Protein AF-0000000074483061 (afdb_homodimer)

Nearest PDB structures (foldseek):
  6bgn-assembly4_D  TM=9.525E-01  e=1.654E-06  Pseudomonas putida
  2fm7-assembly1_A  TM=9.275E-01  e=1.654E-06  Pseudomonas putida
  8t9o-assembly2_J  TM=9.574E-01  e=6.100E-06  Herbaspirillum
  8t9o-assembly1_A  TM=9.144E-01  e=4.964E-06  Herbaspirillum
  4fdx-assembly1_B  TM=9.392E-01  e=8.600E-06  Methylibium petroleiphilum PM1

Sequence (136 aa):
MPIVQVQLFGSLTVEQKEALIKETSDAVARVLHAPLNTIRVLIQEMPAENWGIAGESAQKKLGQAPGKMPIVQVQLFGSLTVEQKEALIKETSDAVARVLHAPLNTIRVLIQEMPAENWGIAGESAQKKLGQAPGK

Organism: Parageobacillus thermoglucosidasius (NCBI:txid1426)

Foldseek 3Di:
DDEAEAEDEDDDDPVRVVCCLVVVLVVVCVVVVDDSVVYHYHYDYDHQQPDDDPHHGNCVVVVPPPPD/DDEAEAEDEDDDDPVVVVVCLVVVLVVVCVVVVHDSVVYHYHYDYDHQQPDDDPHHGNCVVVVVPPPD

pLDDT: mean 92.06, std 13.34, range [34.94, 98.81]

Radius of gyration: 16.8 Å; Cα contacts (8 Å, |Δi|>4): 230; chains: 2; bounding box: 28×52×35 Å

InterPro domains:
  IPR004370 4-oxalocrotonate tautomerase-like domain [PF01361] (2-59)
  IPR014347 Tautomerase/MIF superfamily [G3DSA:3.30.429.10] (1-65)
  IPR014347 Tautomerase/MIF superfamily [SSF55331] (2-59)
  IPR018191 4-oxalocrotonate tautomerase [TIGR00013] (1-60)
  IPR018191 4-oxalocrotonate tautomerase [cd00491] (2-58)

Secondary structure (DSSP, 8-state):
--EEEEEEES---HHHHHHHHHHHHHHHHHHHT--GGG-EEEEEEEPGGG-EETTEEHHHHHT-----/--EEEEEEES---HHHHHHHHHHHHHHHHHHHT--GGG-EEEEEEEPGGG-EETTEEHHHHHT-----

Structure (mmCIF, N/CA/C/O backbone):
data_AF-0000000074483061-model_v1
#
loop_
_entity.id
_entity.type
_entity.pdbx_description
1 polymer Tautomerase
#
loop_
_atom_site.group_PDB
_atom_site.id
_atom_site.type_symbol
_atom_site.label_atom_id
_atom_site.label_alt_id
_atom_site.label_comp_id
_atom_site.label_asym_id
_atom_site.label_entity_id
_atom_site.label_seq_id
_atom_site.pdbx_PDB_ins_code
_atom_site.Cartn_x
_atom_site.Cartn_y
_atom_site.Cartn_z
_atom_site.occupancy
_atom_site.B_iso_or_equiv
_atom_site.auth_seq_id
_atom_site.auth_comp_id
_atom_site.auth_asym_id
_atom_site.auth_atom_id
_atom_site.pdbx_PDB_model_num
ATOM 1 N N . MET A 1 1 ? -3.594 11.172 6.359 1 82.5 1 MET A N 1
ATOM 2 C CA . MET A 1 1 ? -4.488 10.398 5.504 1 82.5 1 MET A CA 1
ATOM 3 C C . MET A 1 1 ? -3.699 9.625 4.449 1 82.5 1 MET A C 1
ATOM 5 O O . MET A 1 1 ? -3.281 10.203 3.439 1 82.5 1 MET A O 1
ATOM 9 N N . PRO A 1 2 ? -3.414 8.438 4.77 1 96.56 2 PRO A N 1
ATOM 10 C CA . PRO A 1 2 ? -2.633 7.656 3.807 1 96.56 2 PRO A CA 1
ATOM 11 C C . PRO A 1 2 ? -3.498 6.719 2.965 1 96.56 2 PRO A C 1
ATOM 13 O O . PRO A 1 2 ? -4.543 6.258 3.428 1 96.56 2 PRO A O 1
ATOM 16 N N . ILE A 1 3 ? -3.09 6.605 1.735 1 98 3 ILE A N 1
ATOM 17 C CA . ILE A 1 3 ? -3.668 5.594 0.859 1 98 3 ILE A CA 1
ATOM 18 C C . ILE A 1 3 ? -2.656 4.473 0.631 1 98 3 ILE A C 1
ATOM 20 O O . ILE A 1 3 ? -1.502 4.73 0.279 1 98 3 ILE A O 1
ATOM 24 N N . VAL A 1 4 ? -3.051 3.256 0.852 1 98.81 4 VAL A N 1
ATOM 25 C CA . VAL A 1 4 ? -2.24 2.068 0.609 1 98.81 4 VAL A CA 1
ATOM 26 C C . VAL A 1 4 ? -2.857 1.24 -0.515 1 98.81 4 VAL A C 1
ATOM 28 O O . VAL A 1 4 ? -3.963 0.711 -0.369 1 98.81 4 VAL A O 1
ATOM 31 N N . GLN A 1 5 ? -2.098 1.105 -1.575 1 98.75 5 GLN A N 1
ATOM 32 C CA . GLN A 1 5 ? -2.543 0.253 -2.672 1 98.75 5 GLN A CA 1
ATOM 33 C C . GLN A 1 5 ? -1.735 -1.04 -2.729 1 98.75 5 GLN A C 1
ATOM 35 O O . GLN A 1 5 ? -0.504 -1.007 -2.771 1 98.75 5 GLN A O 1
ATOM 40 N N . VAL A 1 6 ? -2.455 -2.09 -2.76 1 98.75 6 VAL A N 1
ATOM 41 C CA . VAL A 1 6 ? -1.815 -3.396 -2.863 1 98.75 6 VAL A CA 1
ATOM 42 C C . VAL A 1 6 ? -2.146 -4.031 -4.211 1 98.75 6 VAL A C 1
ATOM 44 O O . VAL A 1 6 ? -3.314 -4.285 -4.516 1 98.75 6 VAL A O 1
ATOM 47 N N . GLN A 1 7 ? -1.102 -4.273 -4.973 1 98.25 7 GLN A N 1
ATOM 48 C CA . GLN A 1 7 ? -1.25 -4.984 -6.238 1 98.25 7 GLN A CA 1
ATOM 49 C C . GLN A 1 7 ? -0.618 -6.371 -6.168 1 98.25 7 GLN A C 1
ATOM 51 O O . GLN A 1 7 ? 0.491 -6.531 -5.652 1 98.25 7 GLN A O 1
ATOM 56 N N . LEU A 1 8 ? -1.339 -7.234 -6.711 1 96.69 8 LEU A N 1
ATOM 57 C CA . LEU A 1 8 ? -0.87 -8.617 -6.75 1 96.69 8 LEU A CA 1
ATOM 58 C C . LEU A 1 8 ? -1.539 -9.383 -7.887 1 96.69 8 LEU A C 1
ATOM 60 O O . LEU A 1 8 ? -2.545 -8.938 -8.438 1 96.69 8 LEU A O 1
ATOM 64 N N . PHE A 1 9 ? -0.927 -10.445 -8.203 1 93.19 9 PHE A N 1
ATOM 65 C CA . PHE A 1 9 ? -1.622 -11.289 -9.172 1 93.19 9 PHE A CA 1
ATOM 66 C C . PHE A 1 9 ? -2.268 -12.484 -8.477 1 93.19 9 PHE A C 1
ATOM 68 O O . PHE A 1 9 ? -1.84 -12.883 -7.398 1 93.19 9 PHE A O 1
ATOM 75 N N . GLY A 1 10 ? -3.328 -12.969 -9.133 1 90.81 10 GLY A N 1
ATOM 76 C CA . GLY A 1 10 ? -4.133 -14.039 -8.562 1 90.81 10 GLY A CA 1
ATOM 77 C C . GLY A 1 10 ? -5.367 -13.531 -7.836 1 90.81 10 GLY A C 1
ATOM 78 O O . GLY A 1 10 ? -5.703 -12.344 -7.926 1 90.81 10 GLY A O 1
ATOM 79 N N . SER A 1 11 ? -5.98 -14.523 -7.125 1 94.69 11 SER A N 1
ATOM 80 C CA . SER A 1 11 ? -7.227 -14.188 -6.445 1 94.69 11 SER A CA 1
ATOM 81 C C . SER A 1 11 ? -7.109 -14.398 -4.938 1 94.69 11 SER A C 1
ATOM 83 O O . SER A 1 11 ? -6.469 -15.352 -4.488 1 94.69 11 SER A O 1
ATOM 85 N N . LEU A 1 12 ? -7.727 -13.461 -4.301 1 96.56 12 LEU A N 1
ATOM 86 C CA . LEU A 1 12 ? -7.746 -13.547 -2.844 1 96.56 12 LEU A CA 1
ATOM 87 C C . LEU A 1 12 ? -9.133 -13.938 -2.34 1 96.56 12 LEU A C 1
ATOM 89 O O . LEU A 1 12 ? -10.141 -13.602 -2.963 1 96.56 12 LEU A O 1
ATOM 93 N N . THR A 1 13 ? -9.102 -14.648 -1.207 1 97.56 13 THR A N 1
ATOM 94 C CA . THR A 1 13 ? -10.375 -14.852 -0.528 1 97.56 13 THR A CA 1
ATOM 95 C C . THR A 1 13 ? -10.828 -13.57 0.175 1 97.56 13 THR A C 1
ATOM 97 O O . THR A 1 13 ? -10.031 -12.656 0.382 1 97.56 13 THR A O 1
ATOM 100 N N . VAL A 1 14 ? -12.078 -13.555 0.521 1 98.06 14 VAL A N 1
ATOM 101 C CA . VAL A 1 14 ? -12.609 -12.414 1.262 1 98.06 14 VAL A CA 1
ATOM 102 C C . VAL A 1 14 ? -11.859 -12.266 2.584 1 98.06 14 VAL A C 1
ATOM 104 O O . VAL A 1 14 ? -11.539 -11.148 3.004 1 98.06 14 VAL A O 1
ATOM 107 N N . GLU A 1 15 ? -11.562 -13.367 3.168 1 98.19 15 GLU A N 1
ATOM 108 C CA . GLU A 1 15 ? -10.844 -13.359 4.438 1 98.19 15 GLU A CA 1
ATOM 109 C C . GLU A 1 15 ? -9.438 -12.773 4.273 1 98.19 15 GLU A C 1
ATOM 111 O O . GLU A 1 15 ? -8.977 -12.008 5.125 1 98.19 15 GLU A O 1
ATOM 116 N N . GLN A 1 16 ? -8.789 -13.133 3.256 1 98.12 16 GLN A N 1
ATOM 117 C CA . GLN A 1 16 ? -7.457 -12.602 2.982 1 98.12 16 GLN A CA 1
ATOM 118 C C . GLN A 1 16 ? -7.504 -11.102 2.738 1 98.12 16 GLN A C 1
ATOM 120 O O . GLN A 1 16 ? -6.641 -10.359 3.219 1 98.12 16 GLN A O 1
ATOM 125 N N . LYS A 1 17 ? -8.508 -10.672 1.981 1 98.56 17 LYS A N 1
ATOM 126 C CA . LYS A 1 17 ? -8.656 -9.25 1.707 1 98.56 17 LYS A CA 1
ATOM 127 C C . LYS A 1 17 ? -8.891 -8.461 2.994 1 98.56 17 LYS A C 1
ATOM 129 O O . LYS A 1 17 ? -8.242 -7.434 3.221 1 98.56 17 LYS A O 1
ATOM 134 N N . GLU A 1 18 ? -9.75 -8.961 3.795 1 98.75 18 GLU A N 1
ATOM 135 C CA . GLU A 1 18 ? -10.047 -8.297 5.062 1 98.75 18 GLU A CA 1
ATOM 136 C C . GLU A 1 18 ? -8.82 -8.258 5.961 1 98.75 18 GLU A C 1
ATOM 138 O O . GLU A 1 18 ? -8.555 -7.238 6.609 1 98.75 18 GLU A O 1
ATOM 143 N N . ALA A 1 19 ? -8.094 -9.312 5.934 1 98.75 19 ALA A N 1
ATOM 144 C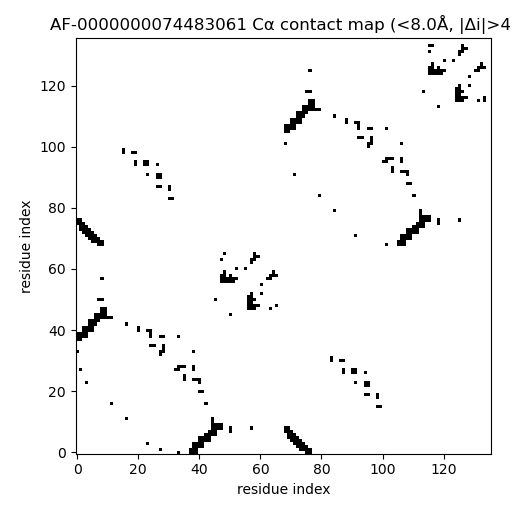 CA . ALA A 1 19 ? -6.875 -9.367 6.738 1 98.75 19 ALA A CA 1
ATOM 145 C C . ALA A 1 19 ? -5.828 -8.391 6.211 1 98.75 19 ALA A C 1
ATOM 147 O O . ALA A 1 19 ? -5.145 -7.727 6.992 1 98.75 19 ALA A O 1
ATOM 148 N N . LEU A 1 20 ? -5.711 -8.312 4.922 1 98.69 20 LEU A N 1
ATOM 149 C CA . LEU A 1 20 ? -4.789 -7.352 4.324 1 98.69 20 LEU A CA 1
ATOM 150 C C . LEU A 1 20 ? -5.152 -5.926 4.719 1 98.69 20 LEU A C 1
ATOM 152 O O . LEU A 1 20 ? -4.281 -5.148 5.117 1 98.69 20 LEU A O 1
ATOM 156 N N . ILE A 1 21 ? -6.406 -5.637 4.562 1 98.81 21 ILE A N 1
ATOM 157 C CA . ILE A 1 21 ? -6.883 -4.297 4.883 1 98.81 21 ILE A CA 1
ATOM 158 C C . ILE A 1 21 ? -6.594 -3.984 6.352 1 98.81 21 ILE A C 1
ATOM 160 O O . ILE A 1 21 ? -6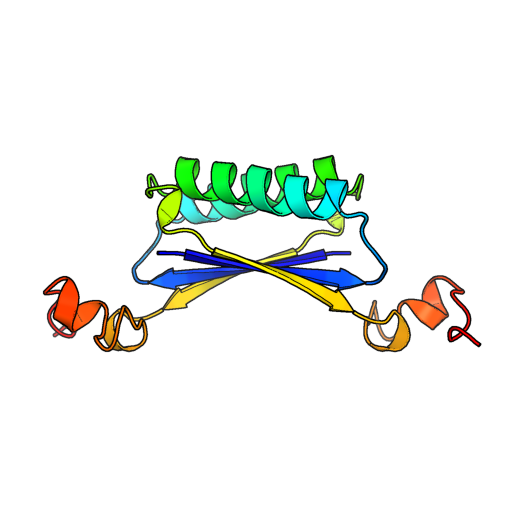.016 -2.941 6.668 1 98.81 21 ILE A O 1
ATOM 164 N N . LYS A 1 22 ? -6.871 -4.883 7.219 1 98.81 22 LYS A N 1
ATOM 165 C CA . LYS A 1 22 ? -6.703 -4.668 8.656 1 98.81 22 LYS A CA 1
ATOM 166 C C . LYS A 1 22 ? -5.227 -4.547 9.023 1 98.81 22 LYS A C 1
ATOM 168 O O . LYS A 1 22 ? -4.812 -3.562 9.633 1 98.81 22 LYS A O 1
ATOM 173 N N . GLU A 1 23 ? -4.48 -5.488 8.664 1 98.69 23 GLU A N 1
ATOM 174 C CA . GLU A 1 23 ? -3.102 -5.566 9.133 1 98.69 23 GLU A CA 1
ATOM 175 C C . GLU A 1 23 ? -2.25 -4.449 8.547 1 98.69 23 GLU A C 1
ATOM 177 O O . GLU A 1 23 ? -1.362 -3.918 9.211 1 98.69 23 GLU A O 1
ATOM 182 N N . THR A 1 24 ? -2.521 -4.09 7.312 1 98.69 24 THR A N 1
ATOM 183 C CA . THR A 1 24 ? -1.781 -2.98 6.719 1 98.69 24 THR A CA 1
ATOM 184 C C . THR A 1 24 ? -2.209 -1.651 7.332 1 98.69 24 THR A C 1
ATOM 186 O O . THR A 1 24 ? -1.372 -0.787 7.598 1 98.69 24 THR A O 1
ATOM 189 N N . SER A 1 25 ? -3.488 -1.505 7.535 1 98.81 25 SER A N 1
ATOM 190 C CA . SER A 1 25 ? -3.973 -0.3 8.203 1 98.81 25 SER A CA 1
ATOM 191 C C . SER A 1 25 ? -3.342 -0.141 9.578 1 98.81 25 SER A C 1
ATOM 193 O O . SER A 1 25 ? -2.889 0.947 9.938 1 98.81 25 SER A O 1
ATOM 195 N N . ASP A 1 26 ? -3.289 -1.235 10.32 1 98.56 26 ASP A N 1
ATOM 196 C CA . ASP A 1 26 ? -2.709 -1.213 11.656 1 98.56 26 ASP A CA 1
ATOM 197 C C . ASP A 1 26 ? -1.237 -0.811 11.609 1 98.56 26 ASP A C 1
ATOM 199 O O . ASP A 1 26 ? -0.784 -0.003 12.43 1 98.56 26 ASP A O 1
ATOM 203 N N . ALA A 1 27 ? -0.544 -1.4 10.727 1 98.31 27 ALA A N 1
ATOM 204 C CA . ALA A 1 27 ? 0.878 -1.102 10.586 1 98.31 27 ALA A CA 1
ATOM 205 C C . ALA A 1 27 ? 1.101 0.375 10.273 1 98.31 27 ALA A C 1
ATOM 207 O O . ALA A 1 27 ? 1.928 1.034 10.906 1 98.31 27 ALA A O 1
ATOM 208 N N . VAL A 1 28 ? 0.339 0.935 9.305 1 98.38 28 VAL A N 1
ATOM 209 C CA . VAL A 1 28 ? 0.488 2.322 8.875 1 98.38 28 VAL A CA 1
ATOM 210 C C . VAL A 1 28 ? 0.101 3.26 10.016 1 98.38 28 VAL A C 1
ATOM 212 O O . VAL A 1 28 ? 0.802 4.234 10.297 1 98.38 28 VAL A O 1
ATOM 215 N N . ALA A 1 29 ? -0.934 2.928 10.672 1 98.25 29 ALA A N 1
ATOM 216 C CA . ALA A 1 29 ? -1.389 3.748 11.797 1 98.25 29 ALA A CA 1
ATOM 217 C C . ALA A 1 29 ? -0.331 3.814 12.891 1 98.25 29 ALA A C 1
ATOM 219 O O . ALA A 1 29 ? -0.056 4.887 13.43 1 98.25 29 ALA A O 1
ATOM 220 N N . ARG A 1 30 ? 0.202 2.695 13.164 1 97.25 30 ARG A N 1
ATOM 221 C CA . ARG A 1 30 ? 1.197 2.602 14.227 1 97.25 30 ARG A CA 1
ATOM 222 C C . ARG A 1 30 ? 2.443 3.412 13.883 1 97.25 30 ARG A C 1
ATOM 224 O O . ARG A 1 30 ? 2.934 4.188 14.703 1 97.25 30 ARG A O 1
ATOM 231 N N . VAL A 1 31 ? 2.918 3.301 12.719 1 97.69 31 VAL A N 1
ATOM 232 C CA . VAL A 1 31 ? 4.176 3.926 12.328 1 97.69 31 VAL A CA 1
ATOM 233 C C . VAL A 1 31 ? 3.99 5.438 12.227 1 97.69 31 VAL A C 1
ATOM 235 O O . VAL A 1 31 ? 4.859 6.207 12.648 1 97.69 31 VAL A O 1
ATOM 238 N N . LEU A 1 32 ? 2.895 5.84 11.688 1 96.75 32 LEU A N 1
ATOM 239 C CA . LEU A 1 32 ? 2.703 7.254 11.391 1 96.75 32 LEU A CA 1
ATOM 240 C C . LEU A 1 32 ? 1.941 7.945 12.516 1 96.75 32 LEU A C 1
ATOM 242 O O . LEU A 1 32 ? 1.745 9.164 12.484 1 96.75 32 LEU A O 1
ATOM 246 N N . HIS A 1 33 ? 1.497 7.125 13.438 1 96.62 33 HIS A N 1
ATOM 247 C C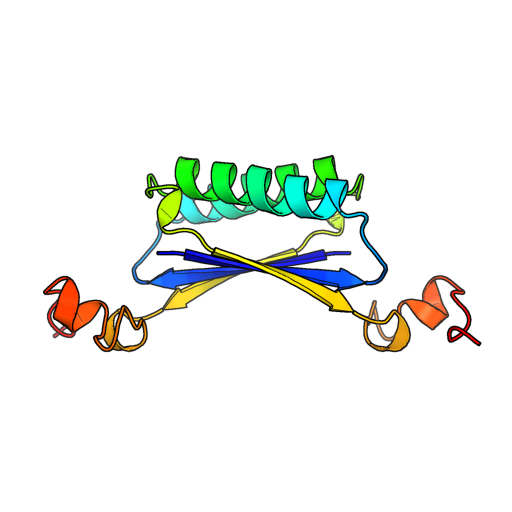A . HIS A 1 33 ? 0.643 7.656 14.492 1 96.62 33 HIS A CA 1
ATOM 248 C C . HIS A 1 33 ? -0.58 8.359 13.906 1 96.62 33 HIS A C 1
ATOM 250 O O . HIS A 1 33 ? -0.932 9.461 14.336 1 96.62 33 HIS A O 1
ATOM 256 N N . ALA A 1 34 ? -1.102 7.805 12.961 1 95.38 34 ALA A N 1
ATOM 257 C CA . ALA A 1 34 ? -2.281 8.32 12.273 1 95.38 34 ALA A CA 1
ATOM 258 C C . ALA A 1 34 ? -3.543 7.586 12.719 1 95.38 34 ALA A C 1
ATOM 260 O O . ALA A 1 34 ? -3.508 6.383 12.984 1 95.38 34 ALA A O 1
ATOM 261 N N . PRO A 1 35 ? -4.68 8.344 12.758 1 96.25 35 PRO A N 1
ATOM 262 C CA . PRO A 1 35 ? -5.934 7.664 13.086 1 96.25 35 PRO A CA 1
ATOM 263 C C . PRO A 1 35 ? -6.312 6.594 12.062 1 96.25 35 PRO A C 1
ATOM 265 O O . PRO A 1 35 ? -6.234 6.836 10.852 1 96.25 35 PRO A O 1
ATOM 268 N N . LEU A 1 36 ? -6.758 5.465 12.562 1 97.31 36 LEU A N 1
ATOM 269 C CA . LEU A 1 36 ? -7.094 4.316 11.727 1 97.31 36 LEU A CA 1
ATOM 270 C C . LEU A 1 36 ? -8.156 4.688 10.695 1 97.31 36 LEU A C 1
ATOM 272 O O . LEU A 1 36 ? -8.109 4.219 9.555 1 97.31 36 LEU A O 1
ATOM 276 N N . ASN A 1 37 ? -9.016 5.512 11.109 1 96.12 37 ASN A N 1
ATOM 277 C CA . ASN A 1 37 ? -10.172 5.809 10.258 1 96.12 37 ASN A CA 1
ATOM 278 C C . ASN A 1 37 ? -9.789 6.711 9.094 1 96.12 37 ASN A C 1
ATOM 280 O O . ASN A 1 37 ? -10.617 6.98 8.219 1 96.12 37 ASN A O 1
ATOM 284 N N . THR A 1 38 ? -8.547 7.188 8.984 1 95 38 THR A N 1
ATOM 285 C CA . THR A 1 38 ? -8.086 8.016 7.871 1 95 38 THR A CA 1
ATOM 286 C C . THR A 1 38 ? -7.387 7.164 6.816 1 95 38 THR A C 1
ATOM 288 O O . THR A 1 38 ? -7.094 7.645 5.719 1 95 38 THR A O 1
ATOM 291 N N . ILE A 1 39 ? -7.148 5.961 7.105 1 97.88 39 ILE A N 1
ATOM 292 C CA . ILE A 1 39 ? -6.359 5.098 6.23 1 97.88 39 ILE A CA 1
ATOM 293 C C . ILE A 1 39 ? -7.281 4.367 5.258 1 97.88 39 ILE A C 1
ATOM 295 O O . ILE A 1 39 ? -8.312 3.826 5.66 1 97.88 39 ILE A O 1
ATOM 299 N N . ARG A 1 40 ? -6.934 4.426 4.062 1 98.38 40 ARG A N 1
ATOM 300 C CA . ARG A 1 40 ? -7.637 3.678 3.023 1 98.38 40 ARG A CA 1
ATOM 301 C C . ARG A 1 40 ? -6.723 2.633 2.391 1 98.38 40 ARG A C 1
ATOM 303 O O . ARG A 1 40 ? -5.574 2.93 2.049 1 98.38 40 ARG A O 1
ATOM 310 N N . VAL A 1 41 ? -7.27 1.428 2.234 1 98.81 41 VAL A N 1
ATOM 311 C CA . VAL A 1 41 ? -6.535 0.35 1.579 1 98.81 41 VAL A CA 1
ATOM 312 C C . VAL A 1 41 ? -7.293 -0.112 0.337 1 98.81 41 VAL A C 1
ATOM 314 O O . VAL A 1 41 ? -8.477 -0.435 0.411 1 98.81 41 VAL A O 1
ATOM 317 N N . LEU A 1 42 ? -6.605 -0.074 -0.739 1 98.75 42 LEU A N 1
ATOM 318 C CA . LEU A 1 42 ? -7.133 -0.538 -2.018 1 98.75 42 LEU A CA 1
ATOM 319 C C . LEU A 1 42 ? -6.395 -1.785 -2.49 1 98.75 42 LEU A C 1
ATOM 321 O O . LEU A 1 42 ? -5.16 -1.812 -2.506 1 98.75 42 LEU A O 1
ATOM 325 N N . ILE A 1 43 ? -7.129 -2.754 -2.84 1 98.75 43 ILE A N 1
ATOM 326 C CA . ILE A 1 43 ? -6.539 -3.994 -3.324 1 98.75 43 ILE A CA 1
ATOM 327 C C . ILE A 1 43 ? -6.855 -4.176 -4.805 1 98.75 43 ILE A C 1
ATOM 329 O O . ILE A 1 43 ? -8.016 -4.086 -5.211 1 98.75 43 ILE A O 1
ATOM 333 N N . GLN A 1 44 ? -5.824 -4.484 -5.516 1 98.19 44 GLN A N 1
ATOM 334 C CA . GLN A 1 44 ? -5.977 -4.758 -6.941 1 98.19 44 GLN A CA 1
ATOM 335 C C . GLN A 1 44 ? -5.422 -6.129 -7.301 1 98.19 44 GLN A C 1
ATOM 337 O O . GLN A 1 44 ? -4.211 -6.352 -7.238 1 98.19 44 GLN A O 1
ATOM 342 N N . GLU A 1 45 ? -6.309 -6.914 -7.742 1 97.75 45 GLU A N 1
ATOM 343 C CA . GLU A 1 45 ? -5.938 -8.234 -8.25 1 97.75 45 GLU A CA 1
ATOM 344 C C . GLU A 1 45 ? -5.715 -8.203 -9.758 1 97.75 45 GLU A C 1
ATOM 346 O O . GLU A 1 45 ? -6.641 -7.934 -10.523 1 97.75 45 GLU A O 1
ATOM 351 N N . MET A 1 46 ? -4.484 -8.539 -10.07 1 96.19 46 MET A N 1
ATOM 352 C CA . MET A 1 46 ? -4.098 -8.43 -11.477 1 96.19 46 MET A CA 1
ATOM 353 C C . MET A 1 46 ? -4.07 -9.805 -12.141 1 96.19 46 MET A C 1
ATOM 355 O O . MET A 1 46 ? -3.689 -10.797 -11.516 1 96.19 46 MET A O 1
ATOM 359 N N . PRO A 1 47 ? -4.527 -9.883 -13.438 1 94.94 47 PRO A N 1
ATOM 360 C CA . PRO A 1 47 ? -4.285 -11.133 -14.148 1 94.94 47 PRO A CA 1
ATOM 361 C C . PRO A 1 47 ? -2.799 -11.469 -14.273 1 94.94 47 PRO A C 1
ATOM 363 O O . PRO A 1 47 ? -1.967 -10.562 -14.383 1 94.94 47 PRO A O 1
ATOM 366 N N . ALA A 1 48 ? -2.484 -12.695 -14.273 1 92.94 48 ALA A N 1
ATOM 367 C CA . ALA A 1 48 ? -1.101 -13.156 -14.32 1 92.94 48 ALA A CA 1
ATOM 368 C C . ALA A 1 48 ? -0.387 -12.641 -15.562 1 92.94 48 ALA A C 1
ATOM 370 O O . ALA A 1 48 ? 0.825 -12.414 -15.547 1 92.94 48 ALA A O 1
ATOM 371 N N . GLU A 1 49 ? -1.144 -12.523 -16.688 1 94.56 49 GLU A N 1
ATOM 372 C CA . GLU A 1 49 ? -0.563 -12.078 -17.938 1 94.56 49 GLU A CA 1
ATOM 373 C C . GLU A 1 49 ? -0.12 -10.617 -17.859 1 94.56 49 GLU A C 1
ATOM 375 O O . GLU A 1 49 ? 0.699 -10.164 -18.656 1 94.56 49 GLU A O 1
ATOM 380 N N . ASN A 1 50 ? -0.691 -9.883 -16.859 1 95.69 50 ASN A N 1
ATOM 381 C CA . ASN A 1 50 ? -0.362 -8.469 -16.672 1 95.69 50 ASN A CA 1
ATOM 382 C C . ASN A 1 50 ? 0.684 -8.273 -15.586 1 95.69 50 ASN A C 1
ATOM 384 O O . ASN A 1 50 ? 0.996 -7.141 -15.211 1 95.69 50 ASN A O 1
ATOM 388 N N . TRP A 1 51 ? 1.164 -9.375 -15.07 1 95.19 51 TRP A N 1
ATOM 389 C CA . TRP A 1 51 ? 2.176 -9.336 -14.023 1 95.19 51 TRP A CA 1
ATOM 390 C C . TRP A 1 51 ? 3.523 -9.812 -14.547 1 95.19 51 TRP A C 1
ATOM 392 O O . TRP A 1 51 ? 3.695 -11 -14.844 1 95.19 51 TRP A O 1
ATOM 402 N N . GLY A 1 52 ? 4.422 -8.773 -14.625 1 94 52 GLY A N 1
ATOM 403 C CA . GLY A 1 52 ? 5.723 -9.109 -15.18 1 94 52 GLY A CA 1
ATOM 404 C C . GLY A 1 52 ? 6.766 -9.414 -14.125 1 94 52 GLY A C 1
ATOM 405 O O . GLY A 1 52 ? 6.832 -8.742 -13.094 1 94 52 GLY A O 1
ATOM 406 N N . ILE A 1 53 ? 7.543 -10.461 -14.453 1 91.5 53 ILE A N 1
ATOM 407 C CA . ILE A 1 53 ? 8.68 -10.852 -13.625 1 91.5 53 ILE A CA 1
ATOM 408 C C . ILE A 1 53 ? 9.891 -11.125 -14.516 1 91.5 53 ILE A C 1
ATOM 410 O O . ILE A 1 53 ? 9.906 -12.086 -15.289 1 91.5 53 ILE A O 1
ATOM 414 N N . ALA A 1 54 ? 10.852 -10.211 -14.484 1 91.75 54 ALA A N 1
ATOM 415 C CA . ALA A 1 54 ? 12.125 -10.414 -15.156 1 91.75 54 ALA A CA 1
ATOM 416 C C . ALA A 1 54 ? 11.922 -10.672 -16.656 1 91.75 54 ALA A C 1
ATOM 418 O O . ALA A 1 54 ? 12.516 -11.602 -17.219 1 91.75 54 ALA A O 1
ATOM 419 N N . GLY A 1 55 ? 11 -10.023 -17.234 1 93.88 55 GLY A N 1
ATOM 420 C CA . GLY A 1 55 ? 10.828 -10.07 -18.672 1 93.88 55 GLY A CA 1
ATOM 421 C C . GLY A 1 55 ? 9.75 -11.031 -19.125 1 93.88 55 GLY A C 1
ATOM 422 O O . GLY A 1 55 ? 9.438 -11.117 -20.312 1 93.88 55 GLY A O 1
ATOM 423 N N . GLU A 1 56 ? 9.203 -11.727 -18.109 1 95.12 56 GLU A N 1
ATOM 424 C CA . GLU A 1 56 ? 8.125 -12.664 -18.422 1 95.12 56 GLU A CA 1
ATOM 425 C C . GLU A 1 56 ? 6.895 -12.398 -17.562 1 95.12 56 GLU A C 1
ATOM 427 O O . GLU A 1 56 ? 7.02 -11.961 -16.406 1 95.12 56 GLU A O 1
ATOM 432 N N . SER A 1 57 ? 5.801 -12.766 -18.203 1 94.44 57 SER A N 1
ATOM 433 C CA . SER A 1 57 ? 4.586 -12.68 -17.406 1 94.44 57 SER A CA 1
ATOM 434 C C . SER A 1 57 ? 4.551 -13.766 -16.328 1 94.44 57 SER A C 1
ATOM 436 O O . SER A 1 57 ? 5.195 -14.812 -16.484 1 94.44 57 SER A O 1
ATOM 438 N N . ALA A 1 58 ? 3.844 -13.422 -15.273 1 92.31 58 ALA A N 1
ATOM 439 C CA . ALA A 1 58 ? 3.643 -14.438 -14.234 1 92.31 58 ALA A CA 1
ATOM 440 C C . ALA A 1 58 ? 2.951 -15.672 -14.805 1 92.31 58 ALA A C 1
ATOM 442 O O . ALA A 1 58 ? 3.211 -16.797 -14.359 1 92.31 58 ALA A O 1
ATOM 443 N N . GLN A 1 59 ? 2.131 -15.438 -15.82 1 91.12 59 GLN A N 1
ATOM 444 C CA . GLN A 1 59 ? 1.452 -16.562 -16.469 1 91.12 59 GLN A CA 1
ATOM 445 C C . GLN A 1 59 ? 2.455 -17.516 -17.094 1 91.12 59 GLN A C 1
ATOM 447 O O . GLN A 1 59 ? 2.342 -18.734 -16.938 1 91.12 59 GLN A O 1
ATOM 452 N N . LYS A 1 60 ? 3.301 -16.922 -17.781 1 91.06 60 LYS A N 1
ATOM 453 C CA . LYS A 1 60 ? 4.316 -17.719 -18.469 1 91.06 60 LYS A CA 1
ATOM 454 C C . LYS A 1 60 ? 5.285 -18.344 -17.469 1 91.06 60 LYS A C 1
ATOM 456 O O . LYS A 1 60 ? 5.68 -19.5 -17.625 1 91.06 60 LYS A O 1
ATOM 461 N N . LYS A 1 61 ? 5.609 -17.625 -16.516 1 87.38 61 LYS A N 1
ATOM 462 C CA . LYS A 1 61 ? 6.633 -18.047 -15.57 1 87.38 61 LYS A CA 1
ATOM 463 C C . LYS A 1 61 ? 6.098 -19.125 -14.641 1 87.38 61 LYS A C 1
ATOM 465 O O . LYS A 1 61 ? 6.84 -20.031 -14.234 1 87.38 61 LYS A O 1
ATOM 470 N N . LEU A 1 62 ? 4.852 -19.016 -14.305 1 78.19 62 LEU A N 1
ATOM 471 C CA . LEU A 1 62 ? 4.316 -19.922 -13.297 1 78.19 62 LEU A CA 1
ATOM 472 C C . LEU A 1 62 ? 3.426 -20.984 -13.945 1 78.19 62 LEU A C 1
ATOM 474 O O . LEU A 1 62 ? 2.965 -21.906 -13.266 1 78.19 62 LEU A O 1
ATOM 478 N N . GLY A 1 63 ? 3.498 -20.891 -15.227 1 72.5 63 GLY A N 1
ATOM 479 C CA . GLY A 1 63 ? 2.758 -21.906 -15.977 1 72.5 63 GLY A CA 1
ATOM 480 C C . GLY A 1 63 ? 1.254 -21.703 -15.906 1 72.5 63 GLY A C 1
ATOM 481 O O . GLY A 1 63 ? 0.492 -22.656 -16.078 1 72.5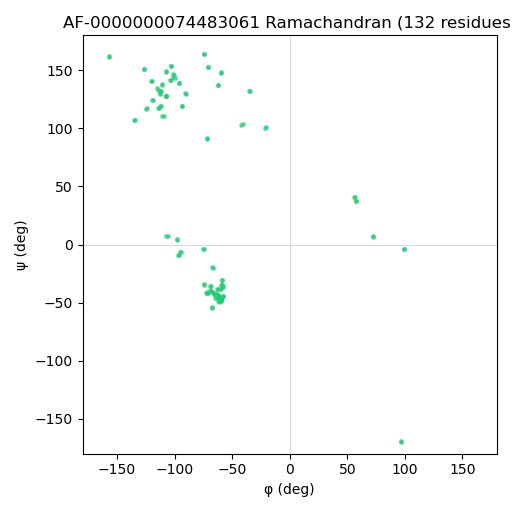 63 GLY A O 1
ATOM 482 N N . GLN A 1 64 ? 0.798 -20.656 -15.352 1 62.47 64 GLN A N 1
ATOM 483 C CA . GLN A 1 64 ? -0.647 -20.484 -15.258 1 62.47 64 GLN A CA 1
ATOM 484 C C . GLN A 1 64 ? -1.254 -20.172 -16.625 1 62.47 64 GLN A C 1
ATOM 486 O O . GLN A 1 64 ? -0.774 -19.297 -17.328 1 62.47 64 GLN A O 1
ATOM 491 N N . ALA A 1 65 ? -1.717 -21.188 -17.453 1 52.31 65 ALA A N 1
ATOM 492 C CA . ALA A 1 65 ? -2.42 -21.047 -18.719 1 52.31 65 ALA A CA 1
ATOM 493 C C . ALA A 1 65 ? -3.34 -19.828 -18.703 1 52.31 65 ALA A C 1
ATOM 495 O O . ALA A 1 65 ? -3.869 -19.453 -17.656 1 52.31 65 ALA A O 1
ATOM 496 N N . PRO A 1 66 ? -3.275 -19 -19.75 1 51 66 PRO A N 1
ATOM 497 C CA . PRO A 1 66 ? -4.359 -18.016 -19.781 1 51 66 PRO A CA 1
ATOM 498 C C . PRO A 1 66 ? -5.707 -18.609 -19.391 1 51 66 PRO A C 1
ATOM 500 O O . PRO A 1 66 ? -5.938 -19.797 -19.578 1 51 66 PRO A O 1
ATOM 503 N N . GLY A 1 67 ? -6.215 -18.375 -18.172 1 41.31 67 GLY A N 1
ATOM 504 C CA . GLY A 1 67 ? -7.539 -18.922 -17.922 1 41.31 67 GLY A CA 1
ATOM 505 C C . GLY A 1 67 ? -8.312 -19.219 -19.203 1 41.31 67 GLY A C 1
ATOM 506 O O . GLY A 1 67 ? -8.398 -18.359 -20.078 1 41.31 67 GLY A O 1
ATOM 507 N N . LYS A 1 68 ? -8.375 -20.484 -19.641 1 35.16 68 LYS A N 1
ATOM 508 C CA . LYS A 1 68 ? -9.43 -20.781 -20.609 1 35.16 68 LYS A CA 1
ATOM 509 C C . LYS A 1 68 ? -10.773 -20.25 -20.125 1 35.16 68 LYS A C 1
ATOM 511 O O . LYS A 1 68 ? -11.078 -20.297 -18.938 1 35.16 68 LYS A O 1
ATOM 516 N N . MET B 1 1 ? 4.086 -12.078 -5.473 1 82.88 1 MET B N 1
ATOM 517 C CA . MET B 1 1 ? 4.859 -10.852 -5.625 1 82.88 1 MET B CA 1
ATOM 518 C C . MET B 1 1 ? 3.957 -9.625 -5.543 1 82.88 1 MET B C 1
ATOM 520 O O . MET B 1 1 ? 3.275 -9.281 -6.512 1 82.88 1 MET B O 1
ATOM 524 N N . PRO B 1 2 ? 3.9 -9.102 -4.387 1 96.56 2 PRO B N 1
ATOM 525 C CA . PRO B 1 2 ? 3.016 -7.945 -4.238 1 96.56 2 PRO B CA 1
ATOM 526 C C . PRO B 1 2 ? 3.775 -6.621 -4.242 1 96.56 2 PRO B C 1
ATOM 528 O O . PRO B 1 2 ? 4.938 -6.57 -3.832 1 96.56 2 PRO B O 1
ATOM 531 N N . ILE B 1 3 ? 3.141 -5.664 -4.82 1 98.06 3 ILE B N 1
ATOM 532 C CA . ILE B 1 3 ? 3.617 -4.289 -4.723 1 98.06 3 ILE B CA 1
ATOM 533 C C . ILE B 1 3 ? 2.699 -3.492 -3.797 1 98.06 3 ILE B C 1
ATOM 535 O O . ILE B 1 3 ? 1.477 -3.51 -3.961 1 98.06 3 ILE B O 1
ATOM 539 N N . VAL B 1 4 ? 3.24 -2.84 -2.84 1 98.81 4 VAL B N 1
ATOM 540 C CA . VAL B 1 4 ? 2.523 -1.971 -1.913 1 98.81 4 VAL B CA 1
ATOM 541 C C . VAL B 1 4 ? 2.967 -0.523 -2.111 1 98.81 4 VAL B C 1
ATOM 543 O O . VAL B 1 4 ? 4.125 -0.183 -1.863 1 98.81 4 VAL B O 1
ATOM 546 N N . GLN B 1 5 ? 2.027 0.291 -2.5 1 98.75 5 GLN B N 1
ATOM 547 C CA . GLN B 1 5 ? 2.312 1.717 -2.627 1 98.75 5 GLN B CA 1
ATOM 548 C C . GLN B 1 5 ? 1.644 2.514 -1.512 1 98.75 5 GLN B C 1
ATOM 550 O O . GLN B 1 5 ? 0.434 2.4 -1.3 1 98.75 5 GLN B O 1
ATOM 555 N N . VAL B 1 6 ? 2.432 3.275 -0.884 1 98.75 6 VAL B N 1
ATOM 556 C CA . VAL B 1 6 ? 1.92 4.137 0.178 1 98.75 6 VAL B CA 1
ATOM 557 C C . VAL B 1 6 ? 2.016 5.598 -0.25 1 98.75 6 VAL B C 1
ATOM 559 O O . VAL B 1 6 ? 3.111 6.109 -0.494 1 98.75 6 VAL B O 1
ATOM 562 N N . GLN B 1 7 ? 0.865 6.234 -0.315 1 98.25 7 GLN B N 1
ATOM 563 C CA . GLN B 1 7 ? 0.809 7.664 -0.593 1 98.25 7 GLN B CA 1
ATOM 564 C C . GLN B 1 7 ? 0.347 8.445 0.633 1 98.25 7 GLN B C 1
ATOM 566 O O . GLN B 1 7 ? -0.606 8.047 1.307 1 98.25 7 GLN B O 1
ATOM 571 N N . LEU B 1 8 ? 1.009 9.484 0.796 1 96.62 8 LEU B N 1
ATOM 572 C CA . LEU B 1 8 ? 0.685 10.359 1.916 1 96.62 8 LEU B CA 1
ATOM 573 C C . LEU B 1 8 ? 1.168 11.781 1.648 1 96.62 8 LEU B C 1
ATOM 575 O O . LEU B 1 8 ? 1.977 12.008 0.746 1 96.62 8 LEU B O 1
ATOM 579 N N . PHE B 1 9 ? 0.621 12.656 2.375 1 93.19 9 PHE B N 1
ATOM 580 C CA . PHE B 1 9 ? 1.173 14 2.262 1 93.19 9 PHE B CA 1
ATOM 581 C C . PHE B 1 9 ? 2.068 14.32 3.451 1 93.19 9 PHE B C 1
ATOM 583 O O . PHE B 1 9 ? 1.923 13.727 4.523 1 93.19 9 PHE B O 1
ATOM 590 N N . GLY B 1 10 ? 3.002 15.219 3.191 1 90.88 10 GLY B N 1
ATOM 591 C CA . GLY B 1 10 ? 4.016 15.562 4.176 1 90.88 10 GLY B CA 1
ATOM 592 C C . GLY B 1 10 ? 5.32 14.812 3.977 1 90.88 10 GLY B C 1
ATOM 593 O O . GLY B 1 10 ? 5.512 14.148 2.953 1 90.88 10 GLY B O 1
ATOM 594 N N . SER B 1 11 ? 6.172 14.969 5.039 1 94.69 11 SER B N 1
ATOM 595 C CA . SER B 1 11 ? 7.496 14.367 4.941 1 94.69 11 SER B CA 1
ATOM 596 C C . SER B 1 11 ? 7.727 13.352 6.055 1 94.69 11 SER B C 1
ATOM 598 O O . SER B 1 11 ? 7.285 13.555 7.188 1 94.69 11 SER B O 1
ATOM 600 N N . LEU B 1 12 ? 8.375 12.32 5.609 1 96.56 12 LEU B N 1
ATOM 601 C CA . LEU B 1 12 ? 8.719 11.281 6.57 1 96.56 12 LEU B CA 1
ATOM 602 C C . LEU B 1 12 ? 10.2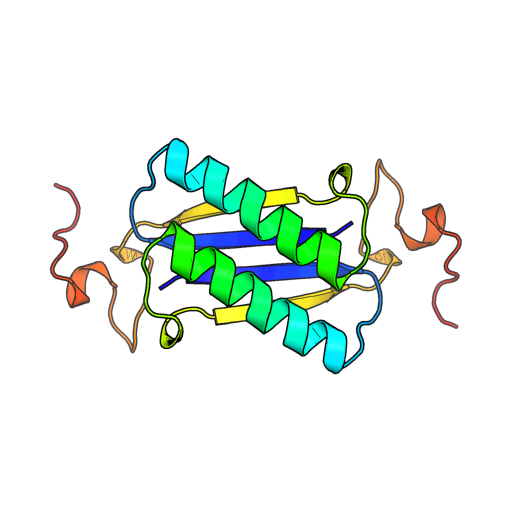11 11.289 6.875 1 96.56 12 LEU B C 1
ATOM 604 O O . LEU B 1 12 ? 11.023 11.641 6.016 1 96.56 12 LEU B O 1
ATOM 608 N N . THR B 1 13 ? 10.5 10.898 8.109 1 97.62 13 THR B N 1
ATOM 609 C CA . THR B 1 13 ? 11.906 10.641 8.414 1 97.62 13 THR B CA 1
ATOM 610 C C . THR B 1 13 ? 12.367 9.328 7.785 1 97.62 13 THR B C 1
ATOM 612 O O . THR B 1 13 ? 11.539 8.5 7.391 1 97.62 13 THR B O 1
ATOM 615 N N . VAL B 1 14 ? 13.656 9.18 7.727 1 98.12 14 VAL B N 1
ATOM 616 C CA . VAL B 1 14 ? 14.211 7.93 7.211 1 98.12 14 VAL B CA 1
ATOM 617 C C . VAL B 1 14 ? 13.75 6.762 8.078 1 98.12 14 VAL B C 1
ATOM 619 O O . VAL B 1 14 ? 13.414 5.691 7.562 1 98.12 14 VAL B O 1
ATOM 622 N N . GLU B 1 15 ? 13.688 6.996 9.344 1 98.19 15 GLU B N 1
ATOM 623 C CA . GLU B 1 15 ? 13.258 5.957 10.273 1 98.19 15 GLU B CA 1
ATOM 624 C C . GLU B 1 15 ? 11.805 5.566 10.023 1 98.19 15 GLU B C 1
ATOM 626 O O . GLU B 1 15 ? 11.461 4.383 10.078 1 98.19 15 GLU B O 1
ATOM 631 N N . GLN B 1 16 ? 10.984 6.504 9.812 1 98.12 16 GLN B N 1
ATOM 632 C CA . GLN B 1 16 ? 9.578 6.234 9.531 1 98.12 16 GLN B CA 1
ATOM 633 C C . GLN B 1 16 ? 9.414 5.453 8.227 1 98.12 16 GLN B C 1
ATOM 635 O O . GLN B 1 16 ? 8.609 4.527 8.148 1 98.12 16 GLN B O 1
ATOM 640 N N . LYS B 1 17 ? 10.18 5.855 7.211 1 98.56 17 LYS B N 1
ATOM 641 C CA . LYS B 1 17 ? 10.125 5.156 5.934 1 98.56 17 LYS B CA 1
ATOM 642 C C . LYS B 1 17 ? 10.547 3.695 6.086 1 98.56 17 LYS B C 1
ATOM 644 O O . LYS B 1 17 ? 9.867 2.795 5.59 1 98.56 17 LYS B O 1
ATOM 649 N N . GLU B 1 18 ? 11.625 3.5 6.773 1 98.75 18 GLU B N 1
ATOM 650 C CA . GLU B 1 18 ? 12.109 2.143 6.988 1 98.75 18 GLU B CA 1
ATOM 651 C C . GLU B 1 18 ? 11.109 1.313 7.781 1 98.75 18 GLU B C 1
ATOM 653 O O . GLU B 1 18 ? 10.883 0.142 7.477 1 98.75 18 GLU B O 1
ATOM 658 N N . ALA B 1 19 ? 10.5 1.948 8.734 1 98.75 19 ALA B N 1
ATOM 659 C CA . ALA B 1 19 ? 9.492 1.257 9.539 1 98.75 19 ALA B CA 1
ATOM 660 C C . ALA B 1 19 ? 8.266 0.914 8.703 1 98.75 19 ALA B C 1
ATOM 662 O O . ALA B 1 19 ? 7.703 -0.178 8.828 1 98.75 19 ALA B O 1
ATOM 663 N N . LEU B 1 20 ? 7.855 1.823 7.867 1 98.69 20 LEU B N 1
ATOM 664 C CA . LEU B 1 20 ? 6.73 1.561 6.973 1 98.69 20 LEU B CA 1
ATOM 665 C C . LEU B 1 20 ? 7.027 0.374 6.062 1 98.69 20 LEU B C 1
ATOM 667 O O . LEU B 1 20 ? 6.191 -0.519 5.906 1 98.69 20 LEU B O 1
ATOM 671 N N . ILE B 1 21 ? 8.195 0.434 5.473 1 98.81 21 ILE B N 1
ATOM 672 C CA . ILE B 1 21 ? 8.594 -0.63 4.555 1 98.81 21 ILE B CA 1
ATOM 673 C C . ILE B 1 21 ? 8.594 -1.969 5.289 1 98.81 21 ILE B C 1
ATOM 675 O O . ILE B 1 21 ? 8 -2.941 4.824 1 98.81 21 ILE B O 1
ATOM 679 N N . LYS B 1 22 ? 9.148 -2.014 6.457 1 98.81 22 LYS B N 1
ATOM 680 C CA . LYS B 1 22 ? 9.266 -3.254 7.215 1 98.81 22 LYS B CA 1
ATOM 681 C C . LYS B 1 22 ? 7.898 -3.758 7.668 1 98.81 22 LYS B C 1
ATOM 683 O O . LYS B 1 22 ? 7.531 -4.902 7.395 1 98.81 22 LYS B O 1
ATOM 688 N N . GLU B 1 23 ? 7.188 -2.949 8.312 1 98.69 23 GLU B N 1
ATOM 689 C CA . GLU B 1 23 ? 5.957 -3.393 8.961 1 98.69 23 GLU B CA 1
ATOM 690 C C . GLU B 1 23 ? 4.891 -3.756 7.93 1 98.69 23 GLU B C 1
ATOM 692 O O . GLU B 1 23 ? 4.117 -4.695 8.133 1 98.69 23 GLU B O 1
ATOM 697 N N . THR B 1 24 ? 4.855 -3.039 6.836 1 98.69 24 THR B N 1
ATOM 698 C CA . THR B 1 24 ? 3.895 -3.381 5.793 1 98.69 24 THR B CA 1
ATOM 699 C C . THR B 1 24 ? 4.309 -4.66 5.074 1 98.69 24 THR B C 1
ATOM 701 O O . THR B 1 24 ? 3.467 -5.508 4.766 1 98.69 24 THR B O 1
ATOM 704 N N . SER B 1 25 ? 5.586 -4.777 4.809 1 98.81 25 SER B N 1
ATOM 705 C CA . SER B 1 25 ? 6.074 -6.016 4.207 1 98.81 25 SER B CA 1
ATOM 706 C C . SER B 1 25 ? 5.742 -7.223 5.078 1 98.81 25 SER B C 1
ATOM 708 O O . SER B 1 25 ? 5.266 -8.242 4.578 1 98.81 25 SER B O 1
ATOM 710 N N . ASP B 1 26 ? 5.961 -7.074 6.379 1 98.56 26 ASP B N 1
ATOM 711 C CA . ASP B 1 26 ? 5.684 -8.164 7.316 1 98.56 26 ASP B CA 1
ATOM 712 C C . ASP B 1 26 ? 4.203 -8.531 7.301 1 98.56 26 ASP B C 1
ATOM 714 O O . ASP B 1 26 ? 3.855 -9.719 7.289 1 98.56 26 ASP B O 1
ATOM 718 N N . ALA B 1 27 ? 3.387 -7.566 7.348 1 98.31 27 ALA B N 1
ATOM 719 C CA . ALA B 1 27 ? 1.944 -7.793 7.34 1 98.31 27 ALA B CA 1
ATOM 720 C C . ALA B 1 27 ? 1.511 -8.531 6.074 1 98.31 27 ALA B C 1
ATOM 722 O O . ALA B 1 27 ? 0.778 -9.516 6.145 1 98.31 27 ALA B O 1
ATOM 723 N N . VAL B 1 28 ? 1.99 -8.078 4.887 1 98.38 28 VAL B N 1
ATOM 724 C CA . VAL B 1 28 ? 1.612 -8.664 3.607 1 98.38 28 VAL B CA 1
ATOM 725 C C . VAL B 1 28 ? 2.139 -10.094 3.518 1 98.38 28 VAL B C 1
ATOM 727 O O . VAL B 1 28 ? 1.417 -11 3.102 1 98.38 28 VAL B O 1
ATOM 730 N N . ALA B 1 29 ? 3.32 -10.273 3.947 1 98.25 29 ALA B N 1
ATOM 731 C CA . ALA B 1 29 ? 3.92 -11.602 3.92 1 98.25 29 ALA B CA 1
ATOM 732 C C . ALA B 1 29 ? 3.121 -12.578 4.773 1 98.25 29 ALA B C 1
ATOM 734 O O . ALA B 1 29 ? 2.863 -13.711 4.355 1 98.25 29 ALA B O 1
ATOM 735 N N . ARG B 1 30 ? 2.766 -12.109 5.906 1 97.31 30 ARG B N 1
ATOM 736 C CA . ARG B 1 30 ? 2.033 -12.953 6.844 1 97.31 30 ARG B CA 1
ATOM 737 C C . ARG B 1 30 ? 0.667 -13.336 6.285 1 97.31 30 ARG B C 1
ATOM 739 O O . ARG B 1 30 ? 0.286 -14.508 6.312 1 97.31 30 ARG B O 1
ATOM 746 N N . VAL B 1 31 ? -0.021 -12.445 5.766 1 97.75 31 VAL B N 1
ATOM 747 C CA . VAL B 1 31 ? -1.391 -12.672 5.316 1 97.75 31 VAL B CA 1
ATOM 748 C C . VAL B 1 31 ? -1.385 -13.562 4.07 1 97.75 31 VAL B C 1
ATOM 750 O O . VAL B 1 31 ? -2.215 -14.461 3.938 1 97.75 31 VAL B O 1
ATOM 753 N N . LEU B 1 32 ? -0.473 -13.289 3.195 1 96.81 32 LEU B N 1
ATOM 754 C CA . LEU B 1 32 ? -0.492 -13.969 1.902 1 96.81 32 LEU B CA 1
ATOM 755 C C . LEU B 1 32 ? 0.417 -15.195 1.916 1 96.81 32 LEU B C 1
ATOM 757 O O . LEU B 1 32 ? 0.479 -15.938 0.933 1 96.81 32 LEU B O 1
ATOM 761 N N . HIS B 1 33 ? 1.112 -15.305 3.006 1 96.69 33 HIS B N 1
ATOM 762 C CA . HIS B 1 33 ? 2.111 -16.375 3.078 1 96.69 33 HIS B CA 1
ATOM 763 C C . HIS B 1 33 ? 3.107 -16.266 1.928 1 96.69 33 HIS B C 1
ATOM 765 O O . HIS B 1 33 ? 3.424 -17.266 1.284 1 96.69 33 HIS B O 1
ATOM 771 N N . ALA B 1 34 ? 3.484 -15.141 1.645 1 95.38 34 ALA B N 1
ATOM 772 C CA . ALA B 1 34 ? 4.434 -14.844 0.576 1 95.38 34 ALA B CA 1
ATOM 773 C C . ALA B 1 34 ? 5.828 -14.578 1.14 1 95.38 34 ALA B C 1
ATOM 775 O O . ALA B 1 34 ? 5.969 -14 2.221 1 95.38 34 ALA B O 1
ATOM 776 N N . PRO B 1 35 ? 6.875 -14.969 0.349 1 96.19 35 PRO B N 1
ATOM 777 C CA . PRO B 1 35 ? 8.234 -14.648 0.8 1 96.19 35 PRO B CA 1
ATOM 778 C C . PRO B 1 35 ? 8.484 -13.148 0.896 1 96.19 35 PRO B C 1
ATOM 780 O O . PRO B 1 35 ? 8.117 -12.398 -0.015 1 96.19 35 PRO B O 1
ATOM 783 N N . LEU B 1 36 ? 9.141 -12.758 1.956 1 97.31 36 LEU B N 1
ATOM 784 C CA . LEU B 1 36 ? 9.406 -11.352 2.234 1 97.31 36 LEU B CA 1
ATOM 785 C C . LEU B 1 36 ? 10.172 -10.703 1.089 1 97.31 36 LEU B C 1
ATOM 787 O O . LEU B 1 36 ? 9.938 -9.547 0.748 1 97.31 36 LEU B O 1
ATOM 791 N N . ASN B 1 37 ? 11.016 -11.453 0.538 1 96.06 37 ASN B N 1
ATOM 792 C CA . ASN B 1 37 ? 11.922 -10.891 -0.456 1 96.06 37 ASN B CA 1
ATOM 793 C C . ASN B 1 37 ? 11.211 -10.633 -1.78 1 96.06 37 ASN B C 1
ATOM 795 O O . ASN B 1 37 ? 11.797 -10.055 -2.701 1 96.06 37 ASN B O 1
ATOM 799 N N . THR B 1 38 ? 9.93 -10.984 -1.937 1 95 38 THR B N 1
ATOM 800 C CA . THR B 1 38 ? 9.172 -10.727 -3.152 1 95 38 THR B CA 1
ATOM 801 C C . THR B 1 38 ? 8.344 -9.445 -3.016 1 95 38 THR B C 1
ATOM 803 O O . THR B 1 38 ? 7.777 -8.961 -3.994 1 95 38 THR B O 1
ATOM 806 N N . ILE B 1 39 ? 8.289 -8.914 -1.869 1 97.88 39 ILE B N 1
ATOM 807 C CA . ILE B 1 39 ? 7.426 -7.773 -1.588 1 97.88 39 ILE B CA 1
ATOM 808 C C . ILE B 1 39 ? 8.188 -6.473 -1.838 1 97.88 39 ILE B C 1
ATOM 810 O O . ILE B 1 39 ? 9.328 -6.32 -1.404 1 97.88 39 ILE B O 1
ATOM 814 N N . ARG B 1 40 ? 7.594 -5.637 -2.566 1 98.38 40 ARG B N 1
ATOM 815 C CA . ARG B 1 40 ? 8.125 -4.297 -2.793 1 98.38 40 ARG B CA 1
ATOM 816 C C . ARG B 1 40 ? 7.211 -3.232 -2.201 1 98.38 40 ARG B C 1
ATOM 818 O O . ARG B 1 40 ? 5.996 -3.275 -2.395 1 98.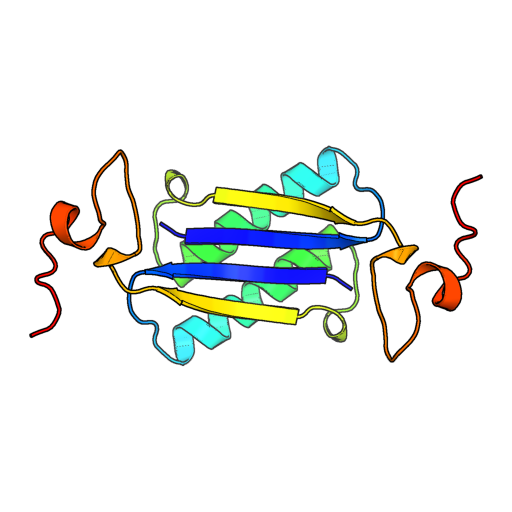38 40 ARG B O 1
ATOM 825 N N . VAL B 1 41 ? 7.824 -2.293 -1.485 1 98.81 41 VAL B N 1
ATOM 826 C CA . VAL B 1 41 ? 7.078 -1.176 -0.918 1 98.81 41 VAL B CA 1
ATOM 827 C C . VAL B 1 41 ? 7.594 0.139 -1.499 1 98.81 41 VAL B C 1
ATOM 829 O O . VAL B 1 41 ? 8.797 0.409 -1.467 1 98.81 41 VAL B O 1
ATOM 832 N N . LEU B 1 42 ? 6.703 0.876 -2.057 1 98.75 42 LEU B N 1
ATOM 833 C CA . LEU B 1 42 ? 6.988 2.195 -2.609 1 98.75 42 LEU B CA 1
ATOM 834 C C . LEU B 1 42 ? 6.293 3.285 -1.802 1 98.75 42 LEU B C 1
ATOM 836 O O . LEU B 1 42 ? 5.094 3.193 -1.528 1 98.75 42 LEU B O 1
ATOM 840 N N . ILE B 1 43 ? 7.023 4.238 -1.432 1 98.75 43 ILE B N 1
ATOM 841 C CA . ILE B 1 43 ? 6.469 5.352 -0.67 1 98.75 43 ILE B CA 1
ATOM 842 C C . ILE B 1 43 ? 6.48 6.621 -1.522 1 98.75 43 ILE B C 1
ATOM 844 O O . ILE B 1 43 ? 7.516 6.98 -2.092 1 98.75 43 ILE B O 1
ATOM 848 N N . GLN B 1 44 ? 5.359 7.266 -1.512 1 98.25 44 GLN B N 1
ATOM 849 C CA . GLN B 1 44 ? 5.23 8.531 -2.219 1 98.25 44 GLN B CA 1
ATOM 850 C C . GLN B 1 44 ? 4.75 9.641 -1.281 1 98.25 44 GLN B C 1
ATOM 852 O O . GLN B 1 44 ? 3.605 9.617 -0.82 1 98.25 44 GLN B O 1
ATOM 857 N N . GLU B 1 45 ? 5.598 10.562 -1.154 1 97.69 45 GLU B N 1
ATOM 858 C CA . GLU B 1 45 ? 5.262 11.758 -0.39 1 97.69 45 GLU B CA 1
ATOM 859 C C . GLU B 1 45 ? 4.723 12.859 -1.298 1 97.69 45 GLU B C 1
ATOM 861 O O . GLU B 1 45 ? 5.434 13.359 -2.17 1 97.69 45 GLU B O 1
ATOM 866 N N . MET B 1 46 ? 3.508 13.195 -0.968 1 96.12 46 MET B N 1
ATOM 867 C CA . MET B 1 46 ? 2.826 14.148 -1.839 1 96.12 46 MET B CA 1
ATOM 868 C C . MET B 1 46 ? 2.789 15.531 -1.205 1 96.12 46 MET B C 1
ATOM 870 O O . MET B 1 46 ? 2.648 15.656 0.012 1 96.12 46 MET B O 1
ATOM 874 N N . PRO B 1 47 ? 2.971 16.609 -2.055 1 94.94 47 PRO B N 1
ATOM 875 C CA . PRO B 1 47 ? 2.701 17.938 -1.494 1 94.94 47 PRO B CA 1
ATOM 876 C C . PRO B 1 47 ? 1.265 18.078 -1.001 1 94.94 47 PRO B C 1
ATOM 878 O O . PRO B 1 47 ? 0.345 17.5 -1.578 1 94.94 47 PRO B O 1
ATOM 881 N N . ALA B 1 48 ? 1.074 18.859 -0.008 1 93 48 ALA B N 1
ATOM 882 C CA . ALA B 1 48 ? -0.236 19.047 0.61 1 93 48 ALA B CA 1
ATOM 883 C C . ALA B 1 48 ? -1.246 19.578 -0.4 1 93 48 ALA B C 1
ATOM 885 O O . ALA B 1 48 ? -2.441 19.297 -0.302 1 93 48 ALA B O 1
ATOM 886 N N . GLU B 1 49 ? -0.763 20.422 -1.333 1 94.56 49 GLU B N 1
ATOM 887 C CA . GLU B 1 49 ? -1.639 21.031 -2.332 1 94.56 49 GLU B CA 1
ATOM 888 C C . GLU B 1 49 ? -2.201 19.984 -3.283 1 94.56 49 GLU B C 1
ATOM 890 O O . GLU B 1 49 ? -3.215 20.203 -3.945 1 94.56 49 GLU B O 1
ATOM 895 N N . ASN B 1 50 ? -1.505 18.797 -3.354 1 95.62 50 ASN B N 1
ATOM 896 C CA . ASN B 1 50 ? -1.929 17.719 -4.238 1 95.62 50 ASN B CA 1
ATOM 897 C C . ASN B 1 50 ? -2.734 16.656 -3.486 1 95.62 50 ASN B C 1
ATOM 899 O O . ASN B 1 50 ? -3.07 15.617 -4.047 1 95.62 50 ASN B O 1
ATOM 903 N N . TRP B 1 51 ? -2.982 16.953 -2.24 1 95.19 51 TRP B N 1
ATOM 904 C CA . TRP B 1 51 ? -3.746 16.031 -1.404 1 95.19 51 TRP B CA 1
ATOM 905 C C . TRP B 1 51 ? -5.121 16.609 -1.076 1 95.19 51 TRP B C 1
ATOM 907 O O . TRP B 1 51 ? -5.23 17.578 -0.328 1 95.19 51 TRP B O 1
ATOM 917 N N . GLY B 1 52 ? -6.113 15.906 -1.715 1 93.94 52 GLY B N 1
ATOM 918 C CA . GLY B 1 52 ? -7.461 16.422 -1.532 1 93.94 52 GLY B CA 1
ATOM 919 C C . GLY B 1 52 ? -8.219 15.719 -0.426 1 93.94 52 GLY B C 1
ATOM 920 O O . GLY B 1 52 ? -8.148 14.492 -0.294 1 93.94 52 GLY B O 1
ATOM 921 N N . ILE B 1 53 ? -8.953 16.562 0.331 1 91.5 53 ILE B N 1
ATOM 922 C CA . ILE B 1 53 ? -9.852 16.078 1.375 1 91.5 53 ILE B CA 1
ATOM 923 C C . ILE B 1 53 ? -11.188 16.812 1.285 1 91.5 53 ILE B C 1
ATOM 925 O O . ILE B 1 53 ? -11.266 18.016 1.535 1 91.5 53 ILE B O 1
ATOM 929 N N . ALA B 1 54 ? -12.203 16.109 0.818 1 91.81 54 ALA B N 1
ATOM 930 C CA . ALA B 1 54 ? -13.57 16.625 0.819 1 91.81 54 ALA B CA 1
ATOM 931 C C . ALA B 1 54 ? -13.656 17.938 0.045 1 91.81 54 ALA B C 1
ATOM 933 O O . ALA B 1 54 ? -14.258 18.906 0.519 1 91.81 54 ALA B O 1
ATOM 934 N N . GLY B 1 55 ? -12.938 18.047 -1.002 1 93.75 55 GLY B N 1
ATOM 935 C CA . GLY B 1 55 ? -13.062 19.188 -1.898 1 93.75 55 GLY B CA 1
ATOM 936 C C . GLY B 1 55 ? -12.008 20.25 -1.671 1 93.75 55 GLY B C 1
ATOM 937 O O . GLY B 1 55 ? -11.945 21.25 -2.404 1 93.75 55 GLY B O 1
ATOM 938 N N . GLU B 1 56 ? -11.203 20 -0.639 1 95.06 56 GLU B N 1
ATOM 939 C CA . GLU B 1 56 ? -10.133 20.938 -0.354 1 95.06 56 GLU B CA 1
ATOM 940 C C . GLU B 1 56 ? -8.781 20.234 -0.274 1 95.06 56 GLU B C 1
ATOM 942 O O . GLU B 1 56 ? -8.703 19.078 0.134 1 95.06 56 GLU B O 1
ATOM 947 N N . SER B 1 57 ? -7.816 21.047 -0.626 1 94.31 57 SER B N 1
ATOM 948 C CA . SER B 1 57 ? -6.473 20.5 -0.451 1 94.31 57 SER B CA 1
ATOM 949 C C . SER B 1 57 ? -6.109 20.391 1.026 1 94.31 57 SER B C 1
ATOM 951 O O . SER B 1 57 ? -6.66 21.125 1.859 1 94.31 57 SER B O 1
ATOM 953 N N . ALA B 1 58 ? -5.227 19.438 1.271 1 92.19 58 ALA B N 1
ATOM 954 C CA . ALA B 1 58 ? -4.715 19.328 2.633 1 92.19 58 ALA B CA 1
ATOM 955 C C . ALA B 1 58 ? -4.039 20.625 3.072 1 92.19 58 ALA B C 1
ATOM 957 O O . ALA B 1 58 ? -4.09 21 4.25 1 92.19 58 ALA B O 1
ATOM 958 N N . GLN B 1 59 ? -3.477 21.312 2.104 1 91.19 59 GLN B N 1
ATOM 959 C CA . GLN B 1 59 ? -2.84 22.594 2.408 1 91.19 59 GLN B CA 1
ATOM 960 C C . GLN B 1 59 ? -3.854 23.594 2.959 1 91.19 59 GLN B C 1
ATOM 962 O O . GLN B 1 59 ? -3.586 24.266 3.957 1 91.19 59 GLN B O 1
ATOM 967 N N . LYS B 1 60 ? -4.887 23.656 2.24 1 90.81 60 LYS B N 1
ATOM 968 C CA . LYS B 1 60 ? -5.941 24.594 2.633 1 90.81 60 LYS B CA 1
ATOM 969 C C . LYS B 1 60 ? -6.613 24.141 3.928 1 9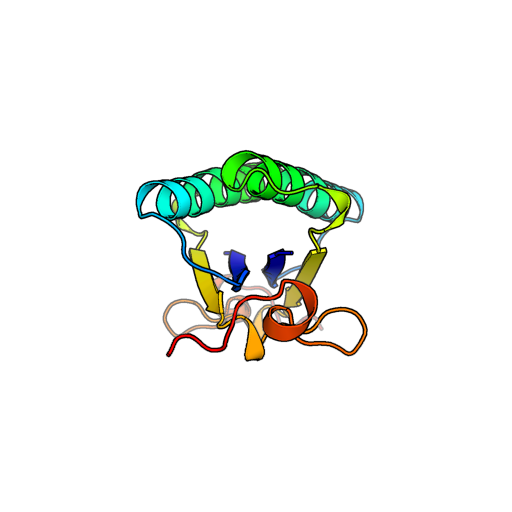0.81 60 LYS B C 1
ATOM 971 O O . LYS B 1 60 ? -6.914 24.969 4.793 1 90.81 60 LYS B O 1
ATOM 976 N N . LYS B 1 61 ? -6.801 22.906 4.027 1 87.44 61 LYS B N 1
ATOM 977 C CA . LYS B 1 61 ? -7.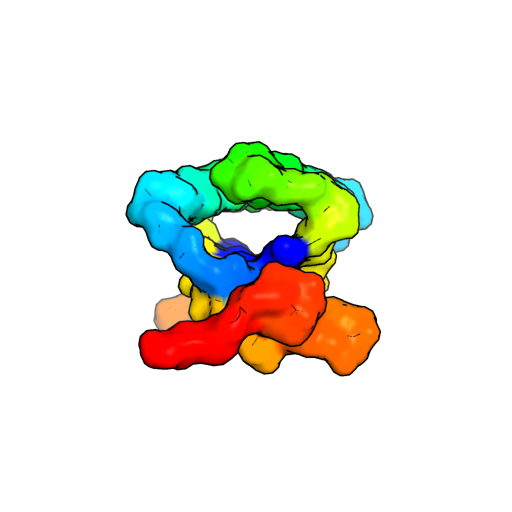562 22.359 5.145 1 87.44 61 LYS B CA 1
ATOM 978 C C . LYS B 1 61 ? -6.75 22.391 6.434 1 87.44 61 LYS B C 1
ATOM 980 O O . LYS B 1 61 ? -7.305 22.594 7.516 1 87.44 61 LYS B O 1
ATOM 985 N N . LEU B 1 62 ? -5.477 22.203 6.297 1 78.31 62 LEU B N 1
ATOM 986 C CA . LEU B 1 62 ? -4.664 22.078 7.5 1 78.31 62 LEU B CA 1
ATOM 987 C C . LEU B 1 62 ? -3.814 23.328 7.723 1 78.31 62 LEU B C 1
ATOM 989 O O . LEU B 1 62 ? -3.137 23.438 8.742 1 78.31 62 LEU B O 1
ATOM 993 N N . GLY B 1 63 ? -4.145 24.234 6.875 1 72.75 63 GLY B N 1
ATOM 994 C CA . GLY B 1 63 ? -3.486 25.531 7.027 1 72.75 63 GLY B CA 1
ATOM 995 C C . GLY B 1 63 ? -2.027 25.5 6.613 1 72.75 63 GLY B C 1
ATOM 996 O O . GLY B 1 63 ? -1.236 26.328 7.062 1 72.75 63 GLY B O 1
ATOM 997 N N . GLN B 1 64 ? -1.567 24.453 6.066 1 63 64 GLN B N 1
ATOM 998 C CA . GLN B 1 64 ? -0.158 24.406 5.695 1 63 64 GLN B CA 1
ATOM 999 C C . GLN B 1 64 ? 0.115 25.297 4.484 1 63 64 GLN B C 1
ATOM 1001 O O . GLN B 1 64 ? -0.592 25.219 3.477 1 63 64 GLN B O 1
ATOM 1006 N N . ALA B 1 65 ? 0.48 26.641 4.648 1 52.84 65 ALA B N 1
ATOM 1007 C CA . ALA B 1 65 ? 0.87 27.578 3.604 1 52.84 65 ALA B CA 1
ATOM 1008 C C . ALA B 1 65 ? 1.657 26.875 2.5 1 52.84 65 ALA B C 1
ATOM 1010 O O . ALA B 1 65 ? 2.373 25.906 2.76 1 52.84 65 ALA B O 1
ATOM 1011 N N . PRO B 1 66 ? 1.292 27.125 1.247 1 51.41 66 PRO B N 1
ATOM 1012 C CA . PRO B 1 66 ? 2.236 26.625 0.246 1 51.41 66 PRO B CA 1
ATOM 1013 C C . PRO B 1 66 ? 3.691 26.875 0.627 1 51.41 66 PRO B C 1
ATOM 1015 O O . PRO B 1 66 ? 3.984 27.828 1.352 1 51.41 66 PRO B O 1
ATOM 1018 N N . GLY B 1 67 ? 4.453 25.875 1.102 1 41.53 67 GLY B N 1
ATOM 1019 C CA . GLY B 1 67 ? 5.844 26.203 1.367 1 41.53 67 GLY B CA 1
ATOM 1020 C C . GLY B 1 67 ? 6.32 27.422 0.598 1 41.53 67 GLY B C 1
ATOM 1021 O O . GLY B 1 67 ? 6.125 27.516 -0.616 1 41.53 67 GLY B O 1
ATOM 1022 N N . LYS B 1 68 ? 6.395 28.594 1.221 1 34.94 68 LYS B N 1
ATOM 1023 C CA . LYS B 1 68 ? 7.223 29.609 0.591 1 34.94 68 LYS B CA 1
ATOM 1024 C C . LYS B 1 68 ? 8.594 29.062 0.22 1 34.94 68 LYS B C 1
ATOM 1026 O O . LYS B 1 68 ? 9.164 28.25 0.959 1 34.94 68 LYS B O 1
#

Solvent-accessible surface area (backbone atoms only — not comparable to full-atom values): 7699 Å² total; per-residue (Å²): 105,38,40,36,38,38,37,32,60,57,86,73,51,72,65,49,49,53,46,46,48,49,45,39,43,51,38,52,20,62,67,66,70,42,65,64,89,48,50,42,70,45,79,42,70,35,58,35,74,77,33,76,52,97,92,33,29,41,16,70,72,69,62,48,64,76,81,126,106,38,41,35,38,39,37,32,61,57,85,74,52,72,66,50,50,53,47,47,46,50,45,40,42,52,37,52,20,63,68,66,70,41,66,64,88,49,49,43,70,45,80,42,70,35,58,34,76,78,32,76,52,96,91,32,29,41,17,71,72,68,62,46,65,74,81,125